Protein AF-Q571P4-F1 (afdb_monomer_lite)

Organism: Aeromonas caviae (NCBI:txid648)

Structure (mmCIF, N/CA/C/O backbone):
data_AF-Q571P4-F1
#
_entry.id   AF-Q571P4-F1
#
loop_
_atom_site.group_PDB
_atom_site.id
_atom_site.type_symbol
_atom_site.label_atom_id
_atom_site.label_alt_id
_atom_site.label_comp_id
_atom_site.label_asym_id
_atom_site.label_entity_id
_atom_site.label_seq_id
_atom_site.pdbx_PDB_ins_code
_atom_site.Cartn_x
_atom_site.Cartn_y
_atom_site.Cartn_z
_atom_site.occupancy
_atom_site.B_iso_or_equiv
_atom_site.auth_seq_id
_atom_site.auth_comp_id
_atom_site.auth_asym_id
_atom_site.auth_atom_id
_atom_site.pdbx_PDB_model_num
ATOM 1 N N . TYR A 1 1 ? -13.269 -10.307 -7.820 1.00 63.66 1 TYR A N 1
ATOM 2 C CA . TYR A 1 1 ? -12.109 -9.673 -8.466 1.00 63.66 1 TYR A CA 1
ATOM 3 C C . TYR A 1 1 ? -11.474 -8.658 -7.524 1.00 63.66 1 TYR A C 1
ATOM 5 O O . TYR A 1 1 ? -10.366 -8.912 -7.081 1.00 63.66 1 TYR A O 1
ATOM 13 N N . GLU A 1 2 ? -12.214 -7.630 -7.090 1.00 85.06 2 GLU A N 1
ATOM 14 C CA . GLU A 1 2 ? -11.728 -6.581 -6.165 1.00 85.06 2 GLU A CA 1
ATOM 15 C C . GLU A 1 2 ? -11.007 -7.097 -4.909 1.00 85.06 2 GLU A C 1
ATOM 17 O O . GLU A 1 2 ? -9.935 -6.612 -4.569 1.00 85.06 2 GLU A O 1
ATOM 22 N N . ALA A 1 3 ? -11.553 -8.120 -4.241 1.00 92.62 3 ALA A N 1
ATOM 23 C CA . ALA A 1 3 ? -10.934 -8.663 -3.030 1.00 92.62 3 ALA A CA 1
ATOM 24 C C . ALA A 1 3 ? -9.549 -9.283 -3.286 1.00 92.62 3 ALA A C 1
ATOM 26 O O . ALA A 1 3 ? -8.664 -9.112 -2.462 1.00 92.62 3 ALA A O 1
ATOM 27 N N . VAL A 1 4 ? -9.359 -9.957 -4.429 1.00 96.50 4 VAL A N 1
ATOM 28 C CA . VAL A 1 4 ? -8.082 -10.601 -4.788 1.00 96.50 4 VAL A CA 1
ATOM 29 C C . VAL A 1 4 ? -7.027 -9.550 -5.121 1.00 96.50 4 VAL A C 1
ATOM 31 O O . VAL A 1 4 ? -5.905 -9.641 -4.643 1.00 96.50 4 VAL A O 1
ATOM 34 N N . GLN A 1 5 ? -7.395 -8.512 -5.881 1.00 96.88 5 GLN A N 1
ATOM 35 C CA . GLN A 1 5 ? -6.489 -7.391 -6.143 1.00 96.88 5 GLN A CA 1
ATOM 36 C C . GLN A 1 5 ? -6.040 -6.722 -4.848 1.00 96.88 5 GLN A C 1
ATOM 38 O O . GLN A 1 5 ? -4.854 -6.471 -4.669 1.00 96.88 5 GLN A O 1
ATOM 43 N N . LEU A 1 6 ? -6.982 -6.453 -3.943 1.00 96.94 6 LEU A N 1
ATOM 44 C CA . LEU A 1 6 ? -6.660 -5.817 -2.677 1.00 96.94 6 LEU A CA 1
ATOM 45 C C . LEU A 1 6 ? -5.710 -6.679 -1.838 1.00 96.94 6 LEU A C 1
ATOM 47 O O . LEU A 1 6 ? -4.746 -6.156 -1.290 1.00 96.94 6 LEU A O 1
ATOM 51 N N . THR A 1 7 ? -5.956 -7.988 -1.735 1.00 97.19 7 THR A N 1
ATOM 52 C CA . THR A 1 7 ? -5.078 -8.878 -0.963 1.00 97.19 7 THR A CA 1
ATOM 53 C C . THR A 1 7 ? -3.694 -9.016 -1.581 1.00 97.19 7 THR A C 1
ATOM 55 O O . THR A 1 7 ? -2.716 -9.016 -0.838 1.00 97.19 7 THR A O 1
ATOM 58 N N . ASP A 1 8 ? -3.599 -9.094 -2.909 1.00 98.31 8 ASP A N 1
ATOM 59 C CA . ASP A 1 8 ? -2.316 -9.209 -3.606 1.00 98.31 8 ASP A CA 1
ATOM 60 C C . ASP A 1 8 ? -1.507 -7.913 -3.459 1.00 98.31 8 ASP A C 1
ATOM 62 O O . ASP A 1 8 ? -0.347 -7.960 -3.074 1.00 98.31 8 ASP A O 1
ATOM 66 N N . ALA A 1 9 ? -2.134 -6.746 -3.642 1.00 98.19 9 ALA A N 1
ATOM 67 C CA . ALA A 1 9 ? -1.465 -5.458 -3.463 1.00 98.19 9 ALA A CA 1
ATOM 68 C C . ALA A 1 9 ? -1.032 -5.192 -2.010 1.00 98.19 9 ALA A C 1
ATOM 70 O O . ALA A 1 9 ? 0.015 -4.593 -1.787 1.00 98.19 9 ALA A O 1
ATOM 71 N N . ILE A 1 10 ? -1.813 -5.625 -1.008 1.00 97.81 10 ILE A N 1
ATOM 72 C CA . ILE A 1 10 ? -1.395 -5.543 0.404 1.00 97.81 10 ILE A CA 1
ATOM 73 C C . ILE A 1 10 ? -0.198 -6.464 0.661 1.00 97.81 10 ILE A C 1
ATOM 75 O O . ILE A 1 10 ? 0.680 -6.119 1.453 1.00 97.81 10 ILE A O 1
ATOM 79 N N . ARG A 1 11 ? -0.158 -7.637 0.021 1.00 98.00 11 ARG A N 1
ATOM 80 C CA . ARG A 1 11 ? 0.959 -8.567 0.168 1.00 98.00 11 ARG A CA 1
ATOM 81 C C . ARG A 1 11 ? 2.242 -7.980 -0.422 1.00 98.00 11 ARG A C 1
ATOM 83 O O . ARG A 1 11 ? 3.197 -7.860 0.337 1.00 98.00 11 ARG A O 1
ATOM 90 N N . ASP A 1 12 ? 2.208 -7.527 -1.673 1.00 98.44 12 ASP A N 1
ATOM 91 C CA . ASP A 1 12 ? 3.354 -6.873 -2.327 1.00 98.44 12 ASP A CA 1
ATOM 92 C C . ASP A 1 12 ? 3.790 -5.607 -1.561 1.00 98.44 12 ASP A C 1
ATOM 94 O O . ASP A 1 12 ? 4.969 -5.326 -1.422 1.00 98.44 12 ASP A O 1
ATOM 98 N N . TRP A 1 13 ? 2.857 -4.862 -0.947 1.00 98.25 13 TRP A N 1
ATOM 99 C CA . TRP A 1 13 ? 3.229 -3.724 -0.092 1.00 98.25 13 TRP A CA 1
ATOM 100 C C . TRP A 1 13 ? 4.069 -4.124 1.130 1.00 98.25 13 TRP A C 1
ATOM 102 O O . TRP A 1 13 ? 4.850 -3.315 1.635 1.00 98.25 13 TRP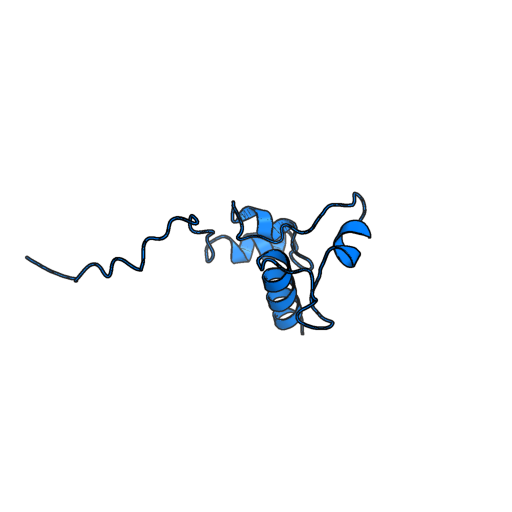 A O 1
ATOM 112 N N . THR A 1 14 ? 3.856 -5.330 1.666 1.00 97.12 14 THR A N 1
ATOM 113 C CA . THR A 1 14 ? 4.314 -5.708 3.013 1.00 97.12 14 THR A CA 1
ATOM 114 C C . THR A 1 14 ? 5.412 -6.754 3.076 1.00 97.12 14 THR A C 1
ATOM 116 O O . THR A 1 14 ? 6.075 -6.863 4.120 1.00 97.12 14 THR A O 1
ATOM 119 N N . ASP A 1 15 ? 5.591 -7.554 2.028 1.00 96.00 15 ASP A N 1
ATOM 120 C CA . ASP A 1 15 ? 6.725 -8.463 1.952 1.00 96.00 15 ASP A CA 1
ATOM 121 C C . ASP A 1 15 ? 8.012 -7.709 1.578 1.00 96.00 15 ASP A C 1
ATOM 123 O O . ASP A 1 15 ? 8.046 -6.486 1.593 1.00 96.00 15 ASP A O 1
ATOM 127 N N . LYS A 1 16 ? 9.137 -8.416 1.488 1.00 96.00 16 LYS A N 1
ATOM 128 C CA . LYS A 1 16 ? 10.469 -7.784 1.420 1.00 96.00 16 LYS A CA 1
ATOM 129 C C . LYS A 1 16 ? 11.069 -7.797 0.027 1.00 96.00 16 LYS A C 1
ATOM 131 O O . LYS A 1 16 ? 12.184 -7.297 -0.136 1.00 96.00 16 LYS A O 1
ATOM 136 N N . ASP A 1 17 ? 10.442 -8.518 -0.891 1.00 94.88 17 ASP A N 1
ATOM 137 C CA . ASP A 1 17 ? 10.985 -8.656 -2.226 1.00 94.88 17 ASP A CA 1
ATOM 138 C C . ASP A 1 17 ? 10.392 -7.577 -3.136 1.00 94.88 17 ASP A C 1
ATOM 140 O O . ASP A 1 17 ? 10.000 -6.520 -2.655 1.00 94.88 17 ASP A O 1
ATOM 144 N N . THR A 1 1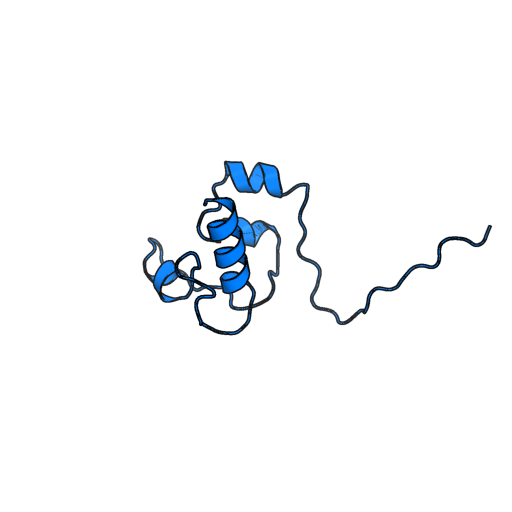8 ? 10.527 -7.758 -4.441 1.00 94.94 18 THR A N 1
ATOM 145 C CA . THR A 1 18 ? 10.043 -6.808 -5.455 1.00 94.94 18 THR A CA 1
ATOM 146 C C . THR A 1 18 ? 9.286 -7.551 -6.554 1.00 94.94 18 THR A C 1
ATOM 148 O O . THR A 1 18 ? 9.239 -7.124 -7.714 1.00 94.94 18 THR A O 1
ATOM 151 N N . GLN A 1 19 ? 8.817 -8.762 -6.243 1.00 97.19 19 GLN A N 1
ATOM 152 C CA . GLN A 1 19 ? 8.178 -9.663 -7.183 1.00 97.19 19 GLN A CA 1
ATOM 153 C C . GLN A 1 19 ? 6.672 -9.625 -6.973 1.00 97.19 19 GLN A C 1
ATOM 155 O O . GLN A 1 19 ? 6.155 -10.079 -5.961 1.00 97.19 19 GLN A O 1
ATOM 160 N N . LEU A 1 20 ? 5.958 -9.217 -8.022 1.00 97.81 20 LEU A N 1
ATOM 161 C CA . LEU A 1 20 ? 4.502 -9.286 -8.046 1.00 97.81 20 LEU A CA 1
ATOM 162 C C . LEU A 1 20 ? 4.011 -10.690 -7.676 1.00 97.81 20 LEU A C 1
ATOM 164 O O . LEU A 1 20 ? 4.314 -11.671 -8.365 1.00 97.81 20 LEU A O 1
ATOM 168 N N . VAL A 1 21 ? 3.152 -10.773 -6.663 1.00 97.06 21 VAL A N 1
ATOM 169 C CA . VAL A 1 21 ? 2.482 -12.026 -6.292 1.00 97.06 21 VAL A CA 1
ATOM 170 C C . VAL A 1 21 ? 1.603 -12.558 -7.421 1.00 97.06 21 VAL A C 1
ATOM 172 O O . VAL A 1 21 ? 1.489 -13.772 -7.617 1.00 97.06 21 VAL A O 1
ATOM 175 N N . SER A 1 22 ? 0.969 -11.656 -8.170 1.00 96.94 22 SER A N 1
ATOM 176 C CA . SER A 1 22 ? 0.206 -11.962 -9.378 1.00 96.94 22 SER A CA 1
ATOM 177 C C . SER A 1 22 ? 0.051 -10.710 -10.247 1.00 96.94 22 SER A C 1
ATOM 179 O O . SER A 1 22 ? 0.445 -9.610 -9.865 1.00 96.94 22 SER A O 1
ATOM 181 N N . SER A 1 23 ? -0.616 -10.830 -11.397 1.00 95.81 23 SER A N 1
ATOM 182 C CA . SER A 1 23 ? -0.987 -9.667 -12.218 1.00 95.81 23 SER A CA 1
ATOM 183 C C . SER A 1 23 ? -1.910 -8.661 -11.508 1.00 95.81 23 SER A C 1
ATOM 185 O O . SER A 1 23 ? -2.107 -7.553 -12.010 1.00 95.81 23 SER A O 1
ATOM 187 N N . ASN A 1 24 ? -2.516 -9.038 -10.377 1.00 96.62 24 ASN A N 1
ATOM 188 C CA . ASN A 1 24 ? -3.364 -8.151 -9.583 1.00 96.62 24 ASN A CA 1
ATOM 189 C C . ASN A 1 24 ? -2.590 -7.382 -8.499 1.00 96.62 24 ASN A C 1
ATOM 191 O O . ASN A 1 24 ? -3.165 -6.474 -7.903 1.00 96.62 24 ASN A O 1
ATOM 195 N N . GLY A 1 25 ? -1.322 -7.726 -8.269 1.00 97.31 25 GLY A N 1
ATOM 196 C CA . GLY A 1 25 ? -0.439 -7.081 -7.302 1.00 97.31 25 GLY A CA 1
ATOM 197 C C . GLY A 1 25 ? 0.004 -5.664 -7.688 1.00 97.31 25 GLY A C 1
ATOM 198 O O . GLY A 1 25 ? -0.482 -5.077 -8.666 1.00 97.31 25 GLY A O 1
ATOM 199 N N . ALA A 1 26 ? 0.910 -5.092 -6.902 1.00 98.19 26 ALA A N 1
ATOM 200 C CA . ALA A 1 26 ? 1.501 -3.779 -7.140 1.00 98.19 26 ALA A CA 1
ATOM 201 C C . ALA A 1 26 ? 2.855 -3.638 -6.437 1.00 98.19 26 ALA A C 1
ATOM 203 O O . ALA A 1 26 ? 2.917 -3.693 -5.217 1.00 98.19 26 ALA A O 1
ATOM 204 N N . GLU A 1 27 ? 3.887 -3.350 -7.226 1.00 98.19 27 GLU A N 1
ATOM 205 C CA . GLU A 1 27 ? 5.286 -3.167 -6.814 1.00 98.19 27 GLU A CA 1
ATOM 206 C C . GLU A 1 27 ? 5.813 -1.804 -7.292 1.00 98.19 27 GLU A C 1
ATOM 208 O O . GLU A 1 27 ? 5.036 -1.001 -7.823 1.00 98.19 27 GLU A O 1
ATOM 213 N N . ASP A 1 28 ? 7.120 -1.552 -7.160 1.00 96.44 28 ASP A N 1
ATOM 214 C CA . ASP A 1 28 ? 7.817 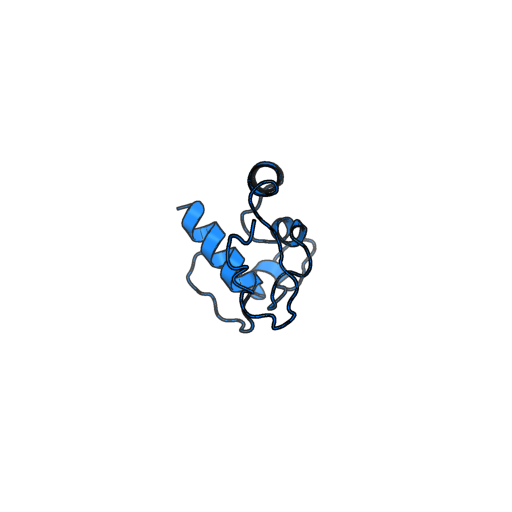-0.326 -7.598 1.00 96.44 28 ASP A CA 1
ATOM 215 C C . ASP A 1 28 ? 7.260 0.260 -8.906 1.00 96.44 28 ASP A C 1
ATOM 217 O O . ASP A 1 28 ? 6.798 1.399 -8.933 1.00 96.44 28 ASP A O 1
ATOM 221 N N . ALA A 1 29 ? 7.189 -0.539 -9.976 1.00 95.75 29 ALA A N 1
ATOM 222 C CA . ALA A 1 29 ? 6.739 -0.070 -11.290 1.00 95.75 29 ALA A CA 1
ATOM 223 C C . ALA A 1 29 ? 5.316 0.526 -11.291 1.00 95.75 29 ALA A C 1
ATOM 225 O O . ALA A 1 29 ? 5.015 1.414 -12.089 1.00 95.75 29 ALA A O 1
ATOM 226 N N . TYR A 1 30 ? 4.424 0.038 -10.421 1.00 97.69 30 TYR A N 1
ATOM 227 C CA . TYR A 1 30 ? 3.085 0.606 -10.272 1.00 97.69 30 TYR A CA 1
ATOM 228 C C . TYR A 1 30 ? 3.139 1.946 -9.529 1.00 97.69 30 TYR A C 1
ATOM 230 O O . TYR A 1 30 ? 2.552 2.922 -9.999 1.00 97.69 30 TYR A O 1
ATOM 238 N N . TYR A 1 31 ? 3.834 2.002 -8.389 1.00 98.06 31 TYR A N 1
ATOM 239 C CA . TYR A 1 31 ? 3.846 3.181 -7.515 1.00 98.06 31 TYR A CA 1
ATOM 240 C C . TYR A 1 31 ? 4.705 4.332 -8.064 1.00 98.06 31 TYR A C 1
ATOM 242 O O . TYR A 1 31 ? 4.316 5.497 -7.949 1.00 98.06 31 TYR A O 1
ATOM 250 N N . GLU A 1 32 ? 5.795 4.025 -8.770 1.00 97.88 32 GLU A N 1
ATOM 251 C CA . GLU A 1 32 ? 6.593 4.997 -9.529 1.00 97.88 32 GLU A CA 1
ATOM 252 C C . GLU A 1 32 ? 5.818 5.598 -10.713 1.00 97.88 32 GLU A C 1
ATOM 254 O O . GLU A 1 32 ? 6.118 6.704 -11.161 1.00 97.88 32 GLU A O 1
ATOM 259 N N . GLY A 1 33 ? 4.801 4.895 -11.219 1.00 97.75 33 GLY A N 1
ATOM 260 C CA . GLY A 1 33 ? 3.919 5.383 -12.280 1.00 97.75 33 GLY A CA 1
ATOM 261 C C . GLY A 1 33 ? 2.817 6.338 -11.804 1.00 97.75 33 GLY A C 1
ATOM 262 O O . GLY A 1 33 ? 2.072 6.867 -12.634 1.00 97.75 33 GLY A O 1
ATOM 263 N N . LEU A 1 34 ? 2.667 6.549 -10.491 1.00 97.50 34 LEU A N 1
ATOM 264 C CA . LEU A 1 34 ? 1.643 7.428 -9.924 1.00 97.50 34 LEU A CA 1
ATOM 265 C C . LEU A 1 34 ? 2.045 8.907 -9.987 1.00 97.50 34 LEU A C 1
ATOM 267 O O . LEU A 1 34 ? 3.185 9.269 -10.264 1.00 97.50 34 LEU A O 1
ATOM 271 N N . ASN A 1 35 ? 1.077 9.786 -9.717 1.00 96.25 35 ASN A N 1
ATOM 272 C CA . ASN A 1 35 ? 1.303 11.224 -9.628 1.00 96.25 35 ASN A CA 1
ATOM 273 C C . ASN A 1 35 ? 0.702 11.792 -8.323 1.00 96.25 35 ASN A C 1
ATOM 275 O O . ASN A 1 35 ? -0.526 11.887 -8.229 1.00 96.25 35 ASN A O 1
ATOM 279 N N . PRO A 1 36 ? 1.525 12.195 -7.337 1.00 95.69 36 PRO A N 1
ATOM 280 C CA . PRO A 1 36 ? 2.986 12.083 -7.325 1.00 95.69 36 PRO A CA 1
ATOM 281 C C . PRO A 1 36 ? 3.455 10.619 -7.196 1.00 95.69 36 PRO A C 1
ATOM 283 O O . PRO A 1 36 ? 2.737 9.814 -6.596 1.00 95.69 36 PRO A O 1
ATOM 286 N N . PRO A 1 37 ? 4.640 10.272 -7.729 1.00 97.75 37 PRO A N 1
ATOM 287 C CA . PRO A 1 37 ? 5.207 8.940 -7.566 1.00 97.75 37 PRO A CA 1
ATOM 288 C C . PRO A 1 37 ? 5.709 8.732 -6.135 1.00 97.75 37 PRO A C 1
ATOM 290 O O . PRO A 1 37 ? 6.135 9.677 -5.464 1.00 97.75 37 PRO A O 1
ATOM 293 N N . TYR A 1 38 ? 5.683 7.484 -5.679 1.00 96.94 38 TYR A N 1
ATOM 294 C CA . TYR A 1 38 ? 6.280 7.054 -4.414 1.00 96.94 38 TYR A CA 1
ATOM 295 C C . TYR A 1 38 ? 6.760 5.606 -4.521 1.00 96.94 38 TYR A C 1
ATOM 297 O O . TYR A 1 38 ? 6.468 4.925 -5.500 1.00 96.94 38 TYR A O 1
ATOM 305 N N . LEU A 1 39 ? 7.522 5.155 -3.525 1.00 94.75 39 LEU A N 1
ATOM 306 C CA . LEU A 1 39 ? 8.012 3.781 -3.450 1.00 94.75 39 LEU A CA 1
ATOM 307 C C . LEU A 1 39 ? 7.054 2.911 -2.642 1.00 94.75 39 LEU A C 1
ATOM 309 O O . LEU A 1 39 ? 6.419 3.387 -1.694 1.00 94.75 39 LEU A O 1
ATOM 313 N N . VAL A 1 40 ? 6.993 1.634 -3.005 1.00 96.62 40 VAL A N 1
ATOM 314 C CA . VAL A 1 40 ? 6.382 0.610 -2.157 1.00 96.62 40 VAL A CA 1
ATOM 315 C C . VAL A 1 40 ? 7.187 0.465 -0.861 1.00 96.62 40 VAL A C 1
ATOM 317 O O . VAL A 1 40 ? 8.381 0.770 -0.811 1.00 96.62 40 VAL A O 1
ATOM 320 N N . ALA A 1 41 ? 6.531 0.060 0.226 1.00 97.38 41 ALA A N 1
ATOM 321 C CA . ALA A 1 41 ? 7.190 -0.014 1.526 1.00 97.38 41 ALA A CA 1
ATOM 322 C C . ALA A 1 41 ? 8.214 -1.161 1.618 1.00 97.38 41 ALA A C 1
ATOM 324 O O . ALA A 1 41 ? 9.234 -0.997 2.291 1.00 97.38 41 ALA A O 1
ATOM 325 N N . ASN A 1 42 ? 7.940 -2.307 0.985 1.00 97.12 42 ASN A N 1
ATOM 326 C CA . ASN A 1 42 ? 8.733 -3.546 1.039 1.00 97.12 42 ASN A CA 1
ATOM 327 C C . ASN A 1 42 ? 9.139 -3.954 2.464 1.00 97.12 42 ASN A C 1
ATOM 329 O O . ASN A 1 42 ? 10.256 -4.398 2.762 1.00 97.12 42 ASN A O 1
ATOM 333 N N . GLN A 1 43 ? 8.202 -3.741 3.386 1.00 95.00 43 GLN A N 1
ATOM 334 C CA . GLN A 1 43 ? 8.326 -4.057 4.796 1.00 95.00 43 GLN A CA 1
ATOM 335 C C . GLN A 1 43 ? 6.947 -4.140 5.439 1.00 95.00 43 GLN A C 1
ATOM 337 O O . GLN A 1 43 ? 5.962 -3.584 4.961 1.00 95.00 43 GLN A O 1
ATOM 342 N N . ARG A 1 44 ? 6.888 -4.758 6.618 1.00 94.19 44 ARG A N 1
ATOM 343 C CA . ARG A 1 44 ? 5.680 -4.715 7.446 1.00 94.19 44 ARG A CA 1
ATOM 344 C C . ARG A 1 44 ? 5.275 -3.265 7.731 1.00 94.19 44 ARG A C 1
ATOM 346 O O . ARG A 1 44 ? 6.127 -2.473 8.129 1.00 94.19 44 ARG A O 1
ATOM 353 N N . MET A 1 45 ? 3.978 -2.979 7.618 1.00 95.00 45 MET A N 1
ATOM 354 C CA . MET A 1 45 ? 3.406 -1.655 7.889 1.00 95.00 45 MET A CA 1
ATOM 355 C C . MET A 1 45 ? 3.778 -1.157 9.289 1.00 95.00 45 MET A C 1
ATOM 357 O O . MET A 1 45 ? 3.609 -1.872 10.281 1.00 95.00 45 MET A O 1
ATOM 361 N N . LEU A 1 46 ? 4.242 0.086 9.367 1.00 93.25 46 LEU A N 1
ATOM 362 C CA . LEU A 1 46 ? 4.529 0.795 10.613 1.00 93.25 46 LEU A CA 1
ATOM 363 C C . LEU A 1 46 ? 3.247 1.354 11.239 1.00 93.25 46 LEU A C 1
ATOM 365 O O . LEU A 1 46 ? 3.142 1.453 12.463 1.00 93.25 46 LEU A O 1
ATOM 369 N N . GLY A 1 47 ? 2.270 1.689 10.399 1.00 94.19 47 GLY A N 1
ATOM 370 C CA . GLY A 1 47 ? 0.964 2.199 10.792 1.00 94.19 47 GLY A CA 1
ATOM 371 C C . GLY A 1 47 ? -0.155 1.596 9.953 1.00 94.1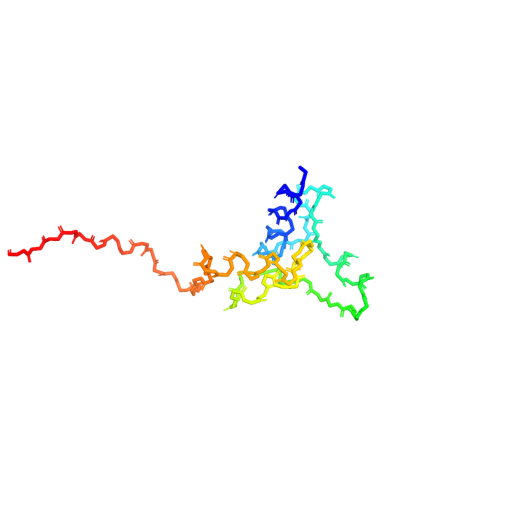9 47 GLY A C 1
ATOM 372 O O . GLY A 1 47 ? 0.021 1.249 8.788 1.00 94.19 47 GLY A O 1
ATOM 373 N N . THR A 1 48 ? -1.346 1.479 10.539 1.00 95.62 48 THR A N 1
ATOM 374 C CA . THR A 1 48 ? -2.526 0.960 9.823 1.00 95.62 48 THR A CA 1
ATOM 375 C C . THR A 1 48 ? -2.968 1.906 8.705 1.00 95.62 48 THR A C 1
ATOM 377 O O . THR A 1 48 ? -3.576 1.488 7.724 1.00 95.62 48 THR A O 1
ATOM 380 N N . ASP A 1 49 ? -2.641 3.189 8.833 1.00 96.12 49 ASP A N 1
ATOM 381 C CA . ASP A 1 49 ? -2.911 4.231 7.854 1.00 96.12 49 ASP A CA 1
ATOM 382 C C . ASP A 1 49 ? -2.119 4.082 6.548 1.00 96.12 49 ASP A C 1
ATOM 384 O O . ASP A 1 49 ? -2.580 4.604 5.531 1.00 96.12 49 ASP A O 1
ATOM 388 N N . GLU A 1 50 ? -1.032 3.300 6.529 1.00 97.56 50 GLU A N 1
ATOM 389 C CA . GLU A 1 50 ? -0.329 2.927 5.291 1.00 97.56 50 GLU A CA 1
ATOM 390 C C . GLU A 1 50 ? -1.230 2.191 4.296 1.00 97.56 50 GLU A C 1
ATOM 392 O O . GLU A 1 50 ? -1.017 2.297 3.091 1.00 97.56 50 GLU A O 1
ATOM 397 N N . LEU A 1 51 ? -2.304 1.532 4.758 1.00 97.69 51 LEU A N 1
ATOM 398 C CA . LEU A 1 51 ? -3.300 0.934 3.864 1.00 97.69 51 LEU A CA 1
ATOM 399 C C . LEU A 1 51 ? -3.835 1.933 2.834 1.00 97.69 51 LEU A C 1
ATOM 401 O O . LEU A 1 51 ? -4.205 1.526 1.743 1.00 97.69 51 LEU A O 1
ATOM 405 N N . ARG A 1 52 ? -3.862 3.235 3.139 1.00 97.50 52 ARG A N 1
ATOM 406 C CA . ARG A 1 52 ? -4.315 4.271 2.197 1.00 97.50 52 ARG A CA 1
ATOM 407 C C . ARG A 1 52 ? -3.406 4.437 0.976 1.00 97.50 52 ARG A C 1
ATOM 409 O O . ARG A 1 52 ? -3.869 4.986 -0.018 1.00 97.50 52 ARG A O 1
ATOM 416 N N . ALA A 1 53 ? -2.146 4.015 1.063 1.00 97.69 53 ALA A N 1
ATOM 417 C CA . ALA A 1 53 ? -1.198 4.053 -0.046 1.00 97.69 53 ALA A CA 1
ATOM 418 C C . ALA A 1 53 ? -1.285 2.800 -0.933 1.00 97.69 53 ALA A C 1
ATOM 420 O O . ALA A 1 53 ? -0.829 2.817 -2.069 1.00 97.69 53 ALA A O 1
ATOM 421 N N . VAL A 1 54 ? -1.910 1.720 -0.458 1.00 98.00 54 VAL A N 1
ATOM 422 C CA . VAL A 1 54 ? -1.997 0.470 -1.218 1.00 98.00 54 VAL A CA 1
ATOM 423 C C . VAL A 1 54 ? -2.956 0.614 -2.402 1.00 98.00 54 VAL A C 1
ATOM 425 O O . VAL A 1 54 ? -4.060 1.163 -2.285 1.00 98.00 54 VAL A O 1
ATOM 428 N N . ARG A 1 55 ? -2.559 0.065 -3.558 1.00 97.69 55 ARG A N 1
ATOM 429 C CA . ARG A 1 55 ? -3.399 -0.007 -4.764 1.00 97.69 55 ARG A CA 1
ATOM 430 C C . ARG A 1 55 ? -4.806 -0.527 -4.438 1.00 97.69 55 ARG A C 1
ATOM 432 O O . ARG A 1 55 ? -4.980 -1.571 -3.820 1.00 97.69 55 ARG A O 1
ATOM 439 N N . GLY A 1 56 ? -5.824 0.196 -4.908 1.00 95.94 56 GLY A N 1
ATOM 440 C CA . GLY A 1 56 ? -7.233 -0.185 -4.745 1.00 95.94 56 GLY A CA 1
ATOM 441 C C . GLY A 1 56 ? -7.872 0.257 -3.422 1.00 95.94 56 GLY A C 1
ATOM 442 O O . GLY A 1 56 ? -9.095 0.175 -3.277 1.00 95.94 56 GLY A O 1
ATOM 443 N N . VAL A 1 57 ? -7.105 0.807 -2.472 1.00 97.38 57 VAL A N 1
ATOM 444 C CA . VAL A 1 57 ? -7.670 1.330 -1.222 1.00 97.38 57 VAL A CA 1
ATOM 445 C C . VAL A 1 57 ? -8.203 2.745 -1.412 1.00 97.38 57 VAL A C 1
ATOM 447 O O . VAL A 1 57 ? -7.500 3.744 -1.298 1.00 97.38 57 VAL A O 1
ATOM 450 N N . SER A 1 58 ? -9.509 2.848 -1.658 1.00 97.06 58 SER A N 1
ATOM 451 C CA . SER A 1 58 ? -10.200 4.140 -1.585 1.00 97.06 58 SER A CA 1
ATOM 452 C C . SER A 1 58 ? -10.359 4.616 -0.136 1.00 97.06 58 SER A C 1
ATOM 454 O O . SER A 1 58 ? -10.442 3.809 0.792 1.00 97.06 58 SER A O 1
ATOM 456 N N . ALA A 1 59 ? -10.541 5.925 0.064 1.00 97.75 59 ALA A N 1
ATOM 457 C CA . ALA 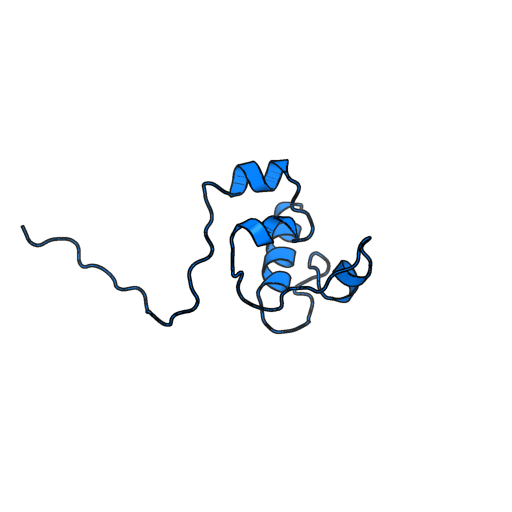A 1 59 ? -10.836 6.495 1.383 1.00 97.75 59 ALA A CA 1
ATOM 458 C C . ALA A 1 59 ? -12.066 5.846 2.054 1.00 97.75 59 ALA A C 1
ATOM 460 O O . ALA A 1 59 ? -12.054 5.578 3.255 1.00 97.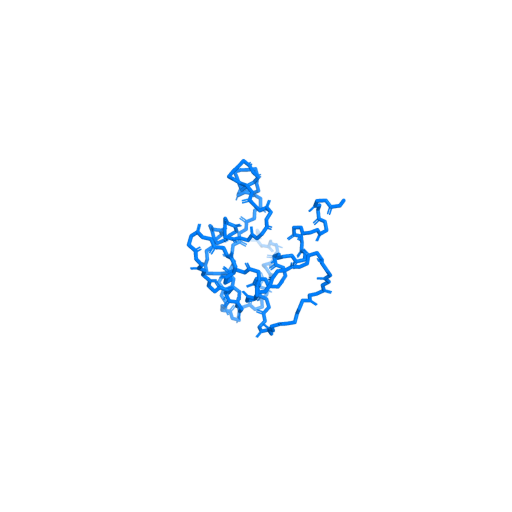75 59 ALA A O 1
ATOM 461 N N . SER A 1 60 ? -13.110 5.537 1.273 1.00 98.12 60 SER A N 1
ATOM 462 C CA . SER A 1 60 ? -14.318 4.868 1.778 1.00 98.12 60 SER A CA 1
ATOM 463 C C . SER A 1 60 ? -14.058 3.424 2.212 1.00 98.12 60 SER A C 1
ATOM 465 O O . SER A 1 60 ? -14.649 2.950 3.182 1.00 98.12 60 SER A O 1
ATOM 467 N N . LEU A 1 61 ? -13.172 2.722 1.499 1.00 97.19 61 LEU A N 1
ATOM 468 C CA . LEU A 1 61 ? -12.790 1.357 1.826 1.00 97.19 61 LEU A CA 1
ATOM 469 C C . LEU A 1 61 ? -11.916 1.341 3.077 1.00 97.19 61 LEU A C 1
ATOM 471 O O . LEU A 1 61 ? -12.224 0.598 4.003 1.00 97.19 61 LEU A O 1
ATOM 475 N N . TYR A 1 62 ? -10.915 2.221 3.151 1.00 98.06 62 TYR A N 1
ATOM 476 C CA . TYR A 1 62 ? -10.109 2.399 4.355 1.00 98.06 62 TYR A CA 1
ATOM 477 C C . TYR A 1 62 ? -10.985 2.663 5.585 1.00 98.06 62 TYR A C 1
ATOM 479 O O . TYR A 1 62 ? -10.832 1.988 6.596 1.00 98.06 62 TYR A O 1
ATOM 487 N N . ALA A 1 63 ? -11.950 3.587 5.499 1.00 98.19 63 ALA A N 1
ATOM 488 C CA . ALA A 1 63 ? -12.829 3.911 6.625 1.00 98.19 63 ALA A CA 1
ATOM 489 C C . ALA A 1 63 ? -13.649 2.705 7.117 1.00 98.19 63 ALA A C 1
ATOM 491 O O . ALA A 1 63 ? -13.917 2.594 8.311 1.00 98.19 63 ALA A O 1
ATOM 492 N N . ARG A 1 64 ? -14.027 1.791 6.212 1.00 97.50 64 ARG A N 1
ATOM 493 C CA . ARG A 1 64 ? -14.713 0.542 6.570 1.00 97.50 64 ARG A CA 1
ATOM 494 C C . ARG A 1 64 ? -13.771 -0.517 7.131 1.00 97.50 64 ARG A C 1
ATOM 496 O O . ARG A 1 64 ? -14.209 -1.291 7.968 1.00 97.50 64 ARG A O 1
ATOM 503 N N . LEU A 1 65 ? -12.522 -0.576 6.668 1.00 96.06 65 LEU A N 1
ATOM 504 C CA . LEU A 1 65 ? -11.540 -1.565 7.120 1.00 96.06 65 LEU A CA 1
ATOM 505 C C . LEU A 1 65 ? -10.906 -1.190 8.459 1.00 96.06 65 LEU A C 1
ATOM 507 O O . LEU A 1 65 ? -10.704 -2.072 9.285 1.00 96.06 65 LEU A O 1
ATOM 511 N N . ALA A 1 66 ? -10.627 0.096 8.685 1.00 96.50 66 ALA A N 1
ATOM 512 C CA . ALA A 1 66 ? -9.848 0.592 9.820 1.00 96.50 66 ALA A CA 1
ATOM 513 C C . ALA A 1 66 ? -10.307 0.090 11.207 1.00 96.50 66 ALA A C 1
ATOM 515 O O . ALA A 1 66 ? -9.438 -0.181 12.029 1.00 96.50 66 ALA A O 1
ATOM 516 N N . PRO A 1 67 ? -11.611 -0.101 11.501 1.00 97.50 67 PRO A N 1
ATOM 517 C CA . PRO A 1 67 ? -12.042 -0.665 12.785 1.00 97.50 67 PRO A CA 1
ATOM 518 C C . PRO A 1 67 ? -11.701 -2.150 12.991 1.00 97.50 67 PRO A C 1
ATOM 520 O O . PRO A 1 67 ? -11.803 -2.642 14.111 1.00 97.50 67 PRO A O 1
ATOM 523 N N . TYR A 1 68 ? -11.352 -2.878 11.928 1.00 97.38 68 TYR A N 1
ATOM 524 C CA . TYR A 1 68 ? -11.186 -4.336 11.933 1.00 97.38 68 TYR A CA 1
ATOM 525 C C . TYR A 1 68 ? -9.741 -4.796 11.730 1.00 97.38 68 TYR A C 1
ATOM 527 O O . TYR A 1 68 ? -9.476 -5.996 11.771 1.00 97.38 68 TYR A O 1
ATOM 535 N N . VAL A 1 69 ? -8.812 -3.874 11.478 1.00 95.81 69 VAL A N 1
ATOM 536 C CA . VAL A 1 69 ? -7.415 -4.188 11.159 1.00 95.81 69 VAL A CA 1
ATOM 537 C C . VAL A 1 69 ? -6.472 -3.356 12.018 1.00 95.81 69 VAL A C 1
ATOM 539 O O . VAL A 1 69 ? -6.798 -2.241 12.418 1.00 95.81 69 VAL A O 1
ATOM 542 N N . CYS A 1 70 ? -5.293 -3.899 12.300 1.00 94.25 70 CYS A N 1
ATOM 543 C CA . CYS A 1 70 ? -4.230 -3.187 12.993 1.00 94.25 70 CYS A CA 1
ATOM 544 C C . CYS A 1 70 ? -2.856 -3.608 12.462 1.00 94.25 70 CYS A C 1
ATOM 546 O O . CYS A 1 70 ? -2.665 -4.739 12.013 1.00 94.25 70 CYS A O 1
ATOM 548 N N . SER A 1 71 ? -1.892 -2.694 12.542 1.00 92.56 71 SER A N 1
ATOM 549 C CA . SER A 1 71 ? -0.468 -2.982 12.382 1.00 92.56 71 SER A CA 1
ATOM 550 C C . SER A 1 71 ? 0.116 -3.296 13.759 1.00 92.56 71 SER A C 1
ATOM 552 O O . SER A 1 71 ? 0.134 -2.441 14.647 1.00 92.56 71 SER A O 1
ATOM 554 N N . LEU A 1 72 ? 0.556 -4.536 13.962 1.00 89.06 72 LEU A N 1
ATOM 555 C CA . LEU A 1 72 ? 1.218 -4.938 15.203 1.00 89.06 72 LEU A CA 1
ATOM 556 C C . LEU A 1 72 ? 2.717 -4.627 15.123 1.00 89.06 72 LEU A C 1
ATOM 558 O O . LEU A 1 72 ? 3.291 -4.730 14.035 1.00 89.06 72 LEU A O 1
ATOM 562 N N . PRO A 1 73 ? 3.370 -4.268 16.242 1.00 83.19 73 PRO A N 1
ATOM 563 C CA . PRO A 1 73 ? 4.787 -3.963 16.205 1.00 83.19 73 PRO A CA 1
ATOM 564 C C . PRO A 1 73 ? 5.623 -5.202 15.838 1.00 83.19 73 PRO A C 1
ATOM 566 O O . PRO A 1 73 ? 5.214 -6.353 15.998 1.00 83.19 73 PRO A O 1
ATOM 569 N N . ASN A 1 74 ? 6.808 -4.948 15.283 1.00 71.44 74 ASN A N 1
ATOM 570 C CA . ASN A 1 74 ? 7.699 -5.979 14.741 1.00 71.44 74 ASN A CA 1
ATOM 571 C C . ASN A 1 74 ? 8.564 -6.673 15.798 1.00 71.44 74 ASN A C 1
ATOM 573 O O . ASN A 1 74 ? 9.490 -7.412 15.445 1.00 71.44 74 ASN A O 1
ATOM 577 N N . ASP A 1 75 ? 8.304 -6.445 17.084 1.00 71.75 75 ASP A N 1
ATOM 578 C CA . ASP A 1 75 ? 8.998 -7.158 18.135 1.00 71.75 75 ASP A CA 1
ATOM 579 C C . ASP A 1 75 ? 8.634 -8.641 18.074 1.00 71.75 75 ASP A C 1
ATOM 581 O O . ASP A 1 75 ? 7.474 -9.047 18.016 1.00 71.75 75 ASP A O 1
ATOM 585 N N . LYS A 1 76 ? 9.671 -9.483 18.059 1.00 54.94 76 LYS A N 1
ATOM 586 C CA . LYS A 1 76 ? 9.530 -10.924 18.235 1.00 54.94 76 LYS A CA 1
ATOM 587 C C . LYS A 1 76 ? 9.029 -11.199 19.651 1.00 54.94 76 LYS A C 1
ATOM 589 O O . LYS A 1 76 ? 9.798 -11.582 20.526 1.00 54.94 76 LYS A O 1
ATOM 594 N N . ARG A 1 77 ? 7.741 -11.008 19.896 1.00 52.06 77 ARG A N 1
ATOM 595 C CA . ARG A 1 77 ? 7.041 -11.726 20.946 1.00 52.06 77 ARG A CA 1
ATOM 596 C C . ARG A 1 77 ? 6.115 -12.675 20.227 1.00 52.06 77 ARG A C 1
ATOM 598 O O . ARG A 1 77 ? 5.091 -12.284 19.676 1.00 52.06 77 ARG A O 1
ATOM 605 N N . GLU A 1 78 ? 6.554 -13.929 20.191 1.00 52.56 78 GLU A N 1
ATOM 606 C CA . GLU A 1 78 ? 5.653 -15.056 20.020 1.00 52.56 78 GLU A CA 1
ATOM 607 C C . GLU A 1 78 ? 4.389 -14.789 20.826 1.00 52.56 78 GLU A C 1
ATOM 609 O O . GLU A 1 78 ? 4.473 -14.240 21.929 1.00 52.56 78 GLU A O 1
ATOM 614 N N . HIS A 1 79 ? 3.244 -15.145 20.251 1.00 50.03 79 HIS A N 1
ATOM 615 C CA . HIS A 1 79 ? 1.963 -15.173 20.931 1.00 50.03 79 HIS A CA 1
ATOM 616 C C . HIS A 1 79 ? 2.156 -15.597 22.391 1.00 50.03 79 HIS A C 1
ATOM 618 O O . HIS A 1 79 ? 2.308 -16.783 22.684 1.00 50.03 79 HIS A O 1
ATOM 624 N N . GLN A 1 80 ? 2.153 -14.634 23.317 1.00 51.41 80 GLN A N 1
ATOM 625 C CA . GLN A 1 80 ? 1.954 -14.946 24.718 1.00 51.41 80 GLN A CA 1
ATOM 626 C C . GLN A 1 80 ? 0.500 -15.375 24.798 1.00 51.41 80 GLN A C 1
ATOM 628 O O . GLN A 1 80 ? -0.409 -14.556 24.942 1.00 51.41 80 GLN A O 1
ATOM 633 N N . HIS A 1 81 ? 0.292 -16.672 24.597 1.00 49.19 81 HIS A N 1
ATOM 634 C CA . HIS A 1 81 ? -0.902 -17.367 25.009 1.00 49.19 81 HIS A CA 1
ATOM 635 C C . HIS A 1 81 ? -1.056 -17.062 26.499 1.00 49.19 81 HIS A C 1
ATOM 637 O O . HIS A 1 81 ? -0.377 -17.657 27.330 1.00 49.19 81 HIS A O 1
ATOM 643 N N . HIS A 1 82 ? -1.866 -16.057 26.831 1.00 50.22 82 HIS A N 1
ATOM 644 C CA . HIS A 1 82 ? -2.323 -15.869 28.196 1.00 50.22 82 HIS A CA 1
ATOM 645 C C . HIS A 1 82 ? -3.143 -17.117 28.528 1.00 50.22 82 HIS A C 1
ATOM 647 O O . HIS A 1 82 ? -4.181 -17.316 27.887 1.00 50.22 82 HIS A O 1
ATOM 653 N N . PRO A 1 83 ? -2.718 -17.977 29.472 1.00 49.06 83 PRO A N 1
ATOM 654 C CA . PRO A 1 83 ? -3.615 -19.002 29.959 1.00 49.06 83 PRO A CA 1
ATOM 655 C C . PRO A 1 83 ? -4.769 -18.275 30.648 1.00 49.06 83 PRO A C 1
ATOM 657 O O . PRO A 1 83 ? -4.571 -17.450 31.543 1.00 49.06 83 PRO A O 1
ATOM 660 N N . ALA A 1 84 ? -5.982 -18.537 30.178 1.00 55.38 84 ALA A N 1
ATOM 661 C CA . ALA A 1 84 ? -7.175 -18.090 30.864 1.00 55.38 84 ALA A CA 1
ATOM 662 C C . ALA A 1 84 ? -7.220 -18.748 32.251 1.00 55.38 84 ALA A C 1
ATOM 664 O O . ALA A 1 84 ? -7.242 -19.971 32.355 1.00 55.38 84 ALA A O 1
ATOM 665 N N . GLY A 1 85 ? -7.291 -17.922 33.294 1.00 48.62 85 GLY A N 1
ATOM 666 C CA . GLY A 1 85 ? -7.833 -18.313 34.591 1.00 48.62 85 GLY A CA 1
ATOM 667 C C . GLY A 1 85 ? -6.820 -18.748 35.648 1.00 48.62 85 GLY A C 1
ATOM 668 O O . GLY A 1 85 ? -6.291 -19.852 35.624 1.00 48.62 85 GLY A O 1
ATOM 669 N N . ALA A 1 86 ? -6.692 -17.909 36.670 1.00 42.44 86 ALA A N 1
ATOM 670 C CA . ALA A 1 86 ? -6.704 -18.366 38.052 1.00 42.44 86 ALA A CA 1
ATOM 671 C C . ALA A 1 86 ? -7.544 -17.349 38.835 1.00 42.44 86 ALA A C 1
ATOM 673 O O . ALA A 1 86 ? -7.119 -16.212 39.047 1.00 42.44 86 ALA A O 1
ATOM 674 N N . GLY A 1 87 ? -8.784 -17.745 39.123 1.00 45.56 87 GLY A N 1
ATOM 675 C CA . GLY A 1 87 ? -9.528 -17.234 40.271 1.00 45.56 87 GLY A CA 1
ATOM 676 C C . GLY A 1 87 ? -9.127 -17.987 41.530 1.00 45.56 87 GLY A C 1
ATOM 677 O O . GLY A 1 87 ? -8.415 -19.011 41.400 1.00 45.56 87 GLY A O 1
#

Radius of gyration: 15.77 Å; chains: 1; bounding box: 26×31×53 Å

Sequence (87 aa):
YEAVQLTDAIRDWTDKDTQLVSSNGAEDAYYEGLNPPYLVANQRMLGTDELRAVRGVSASLYARLAPYVCSLPNDKREHQHHPAGAG

Foldseek 3Di:
DLVVLLVQQVVQLAAQDQDRPDPSYDAQVRQVPDVVRDHRNSHQDPWLCCSCVTPSDDPVNSVVCVVPDTRDDPDPDDPPPPPPDDD

InterPro domains:
  IPR005628 General secretion pathway protein K [PTHR38831] (2-76)
  IPR038072 GspK, central domain superfamily [G3DSA:1.10.40.60] (1-77)
  IPR038072 GspK, central domain superfamily [SSF158544] (2-75)
  IPR049031 T2SS protein K, first SAM-like domain [PF21687] (2-74)

Secondary structure (DSSP, 8-state):
-HHHHHHHHHHHHHSSS---SSTT---HHHHTTSSS------S--SSGGGGGGSTT--HHHHHHHGGG-------------------

pLDDT: mean 88.96, std 16.55, range [42.44, 98.44]